Protein AF-A0A7S1Q5W9-F1 (afdb_monomer_lite)

pLDDT: mean 75.41, std 16.35, range [41.41, 95.81]

Sequence (130 aa):
SFCTLLRKAATRATPFPMLALSQVVTANVAGAAIGAIALAAAMKLSVSHFADAKRQRAREQRMQAQKPGVVYLFQFPLLRDVHTFSGFCTTIETFLRLAKIPYEVVDTPDPSFSPTGRLPYIELNGVGTA

Radius of gyration: 34.66 Å; chains: 1; bounding box: 87×47×86 Å

Structure (mmCIF, N/CA/C/O backbone):
data_AF-A0A7S1Q5W9-F1
#
_entry.id   AF-A0A7S1Q5W9-F1
#
loop_
_atom_site.group_PDB
_atom_site.id
_atom_site.type_symbol
_atom_site.label_atom_id
_atom_site.label_alt_id
_atom_site.label_comp_id
_atom_site.label_asym_id
_atom_site.label_entity_id
_atom_site.label_seq_id
_atom_site.pdbx_PDB_ins_code
_atom_site.Cartn_x
_atom_site.Cartn_y
_atom_site.Cartn_z
_atom_site.occupancy
_atom_site.B_iso_or_equiv
_atom_site.auth_seq_id
_atom_site.auth_comp_id
_atom_site.auth_asym_id
_atom_site.auth_atom_id
_atom_site.pdbx_PDB_model_num
ATOM 1 N N . SER A 1 1 ? 66.983 -31.197 -66.786 1.00 48.00 1 SER A N 1
ATOM 2 C CA . SER A 1 1 ? 65.676 -30.682 -67.241 1.00 48.00 1 SER A CA 1
ATOM 3 C C . SER A 1 1 ? 64.941 -29.995 -66.112 1.00 48.00 1 SER A C 1
ATOM 5 O O . SER A 1 1 ? 64.177 -30.610 -65.386 1.00 48.00 1 SER A O 1
ATOM 7 N N . PHE A 1 2 ? 65.217 -28.704 -65.961 1.00 41.41 2 PHE A N 1
ATOM 8 C CA . PHE A 1 2 ? 64.765 -27.826 -64.877 1.00 41.41 2 PHE A CA 1
ATOM 9 C C . PHE A 1 2 ? 63.396 -27.168 -65.178 1.00 41.41 2 PHE A C 1
ATOM 11 O O . PHE A 1 2 ? 63.001 -26.201 -64.542 1.00 41.41 2 PHE A O 1
ATOM 18 N N . CYS A 1 3 ? 62.661 -27.675 -66.177 1.00 41.50 3 CYS A N 1
ATOM 19 C CA . CYS A 1 3 ? 61.497 -26.998 -66.764 1.00 41.50 3 CYS A CA 1
ATOM 20 C C . CYS A 1 3 ? 60.129 -27.581 -66.359 1.00 41.50 3 CYS A C 1
ATOM 22 O O . CYS A 1 3 ? 59.098 -27.018 -66.711 1.00 41.50 3 CYS A O 1
ATOM 24 N N . THR A 1 4 ? 60.080 -28.667 -65.582 1.00 47.06 4 THR A N 1
ATOM 25 C CA . THR A 1 4 ? 58.811 -29.271 -65.121 1.00 47.06 4 THR A CA 1
ATOM 26 C C . THR A 1 4 ? 58.386 -28.839 -63.714 1.00 47.06 4 THR A C 1
ATOM 28 O O . THR A 1 4 ? 57.259 -29.114 -63.310 1.00 47.06 4 THR A O 1
ATOM 31 N N . LEU A 1 5 ? 59.234 -28.103 -62.983 1.00 46.62 5 LEU A N 1
ATOM 32 C CA . LEU A 1 5 ? 58.925 -27.566 -61.646 1.00 46.62 5 LEU A CA 1
ATOM 33 C C . LEU A 1 5 ? 58.360 -26.135 -61.655 1.00 46.62 5 LEU A C 1
ATOM 35 O O . LEU A 1 5 ? 57.952 -25.639 -60.612 1.00 46.62 5 LEU A O 1
ATOM 39 N N . LEU A 1 6 ? 58.257 -25.492 -62.823 1.00 47.78 6 LEU A N 1
ATOM 40 C CA . LEU A 1 6 ? 57.721 -24.130 -62.974 1.00 47.78 6 LEU A CA 1
ATOM 41 C C . LEU A 1 6 ? 56.342 -24.082 -63.655 1.00 47.78 6 LEU A C 1
ATOM 43 O O . LEU A 1 6 ? 55.986 -23.098 -64.291 1.00 47.78 6 LEU A O 1
ATOM 47 N N . ARG A 1 7 ? 55.529 -25.137 -63.517 1.00 45.41 7 ARG A N 1
ATOM 48 C CA . ARG A 1 7 ? 54.099 -25.090 -63.895 1.00 45.41 7 ARG A CA 1
ATOM 49 C C . ARG A 1 7 ? 53.124 -25.363 -62.757 1.00 45.41 7 ARG A C 1
ATOM 51 O O . ARG A 1 7 ? 51.930 -25.162 -62.933 1.00 45.41 7 ARG A O 1
ATOM 58 N N . LYS A 1 8 ? 53.611 -25.751 -61.574 1.00 43.81 8 LYS A N 1
ATOM 59 C CA . LYS A 1 8 ? 52.759 -26.054 -60.408 1.00 43.81 8 LYS A CA 1
ATOM 60 C C . LYS A 1 8 ? 52.659 -24.910 -59.391 1.00 43.81 8 LYS A C 1
ATOM 62 O O . LYS A 1 8 ? 52.118 -25.101 -58.310 1.00 43.81 8 LYS A O 1
ATOM 67 N N . ALA A 1 9 ? 53.151 -23.724 -59.752 1.00 44.50 9 ALA A N 1
ATOM 68 C CA . ALA A 1 9 ? 53.093 -22.509 -58.935 1.00 44.50 9 ALA A CA 1
ATOM 69 C C . ALA A 1 9 ? 52.151 -21.426 -59.504 1.00 44.50 9 ALA A C 1
ATOM 71 O O . ALA A 1 9 ? 52.114 -20.319 -58.984 1.00 44.50 9 ALA A O 1
ATOM 72 N N . ALA A 1 10 ? 51.389 -21.722 -60.566 1.00 47.34 10 ALA A N 1
ATOM 73 C CA . ALA A 1 10 ? 50.618 -20.717 -61.310 1.00 47.34 10 ALA A CA 1
ATOM 74 C C . ALA A 1 10 ? 49.086 -20.842 -61.180 1.00 47.34 10 ALA A C 1
ATOM 76 O O . ALA A 1 10 ? 48.356 -20.224 -61.946 1.00 47.34 10 ALA A O 1
ATOM 77 N N . THR A 1 11 ? 48.568 -21.612 -60.217 1.00 49.03 11 THR A N 1
ATOM 78 C CA . THR A 1 11 ? 47.113 -21.725 -59.986 1.00 49.03 11 THR A CA 1
ATOM 79 C C . THR A 1 11 ? 46.767 -21.709 -58.501 1.00 49.03 11 THR A C 1
ATOM 81 O O . THR A 1 11 ? 46.196 -22.663 -57.976 1.00 49.03 11 THR A O 1
ATOM 84 N N . ARG A 1 12 ? 47.128 -20.638 -57.787 1.00 41.62 12 ARG A N 1
ATOM 85 C CA . ARG A 1 12 ? 46.429 -20.272 -56.542 1.00 41.62 12 ARG A CA 1
ATOM 86 C C . ARG A 1 12 ? 46.648 -18.811 -56.152 1.00 41.62 12 ARG A C 1
ATOM 88 O O . ARG A 1 12 ? 46.974 -18.498 -55.018 1.00 41.62 12 ARG A O 1
ATOM 95 N N . ALA A 1 13 ? 46.434 -17.902 -57.096 1.00 42.97 13 ALA A N 1
ATOM 96 C CA . ALA A 1 13 ? 46.113 -16.525 -56.742 1.00 42.97 13 ALA A CA 1
ATOM 97 C C . ALA A 1 13 ? 44.607 -16.463 -56.446 1.00 42.97 13 ALA A C 1
ATOM 99 O O . ALA A 1 13 ? 43.808 -16.067 -57.288 1.00 42.97 13 ALA A O 1
ATOM 100 N N . THR A 1 14 ? 44.201 -16.946 -55.270 1.00 47.88 14 THR A N 1
ATOM 101 C CA . THR A 1 14 ? 42.916 -16.547 -54.692 1.00 47.88 14 THR A CA 1
ATOM 102 C C . THR A 1 14 ? 43.079 -15.123 -54.159 1.00 47.88 14 THR A C 1
ATOM 104 O O . THR A 1 14 ? 43.937 -14.913 -53.298 1.00 47.88 14 THR A O 1
ATOM 107 N N . PRO A 1 15 ? 42.299 -14.142 -54.643 1.00 54.06 15 PRO A N 1
ATOM 108 C CA . PRO A 1 15 ? 42.169 -12.864 -53.963 1.00 54.06 15 PRO A CA 1
ATOM 109 C C . PRO A 1 15 ? 41.363 -13.078 -52.668 1.00 54.06 15 PRO A C 1
ATOM 111 O O . PRO A 1 15 ? 40.675 -14.085 -52.535 1.00 54.06 15 PRO A O 1
ATOM 114 N N . PHE A 1 16 ? 41.418 -12.108 -51.754 1.00 45.53 16 PHE A N 1
ATOM 115 C CA . PHE A 1 16 ? 40.638 -11.978 -50.507 1.00 45.53 16 PHE A CA 1
ATOM 116 C C . PHE A 1 16 ? 41.262 -12.484 -49.190 1.00 45.53 16 PHE A C 1
ATOM 118 O O . PHE A 1 16 ? 40.891 -13.538 -48.681 1.00 45.53 16 PHE A O 1
ATOM 125 N N . PRO A 1 17 ? 42.035 -11.617 -48.505 1.00 53.34 17 PRO A N 1
ATOM 126 C CA . PRO A 1 17 ? 42.146 -11.599 -47.045 1.00 53.34 17 PRO A CA 1
ATOM 127 C C . PRO A 1 17 ? 41.211 -10.558 -46.378 1.00 53.34 17 PRO A C 1
ATOM 129 O O . PRO A 1 17 ? 41.397 -10.221 -45.216 1.00 53.34 17 PRO A O 1
ATOM 132 N N . MET A 1 18 ? 40.210 -10.018 -47.087 1.00 49.72 18 MET A N 1
ATOM 133 C CA . MET A 1 18 ? 39.321 -8.954 -46.570 1.00 49.72 18 MET A CA 1
ATOM 134 C C . MET A 1 18 ? 38.069 -9.467 -45.830 1.00 49.72 18 MET A C 1
ATOM 136 O O . MET A 1 18 ? 37.489 -8.735 -45.035 1.00 49.72 18 MET A O 1
ATOM 140 N N . LEU A 1 19 ? 37.648 -10.723 -46.038 1.00 52.88 19 LEU A N 1
ATOM 141 C CA . LEU A 1 19 ? 36.411 -11.255 -45.435 1.00 52.88 19 LEU A CA 1
ATOM 142 C C . LEU A 1 19 ? 36.606 -11.833 -44.022 1.00 52.88 19 LEU A C 1
ATOM 144 O O . LEU A 1 19 ? 35.677 -11.808 -43.219 1.00 52.88 19 LEU A O 1
ATOM 148 N N . ALA A 1 20 ? 37.809 -12.303 -43.680 1.00 52.38 20 ALA A N 1
ATOM 149 C CA . ALA A 1 20 ? 38.079 -12.917 -42.376 1.00 52.38 20 ALA A CA 1
ATOM 150 C C . ALA A 1 20 ? 38.079 -11.898 -41.219 1.00 52.38 20 ALA A C 1
ATOM 152 O O . ALA A 1 20 ? 37.595 -12.197 -40.130 1.00 52.38 20 ALA A O 1
ATOM 153 N N . LEU A 1 21 ? 38.553 -10.670 -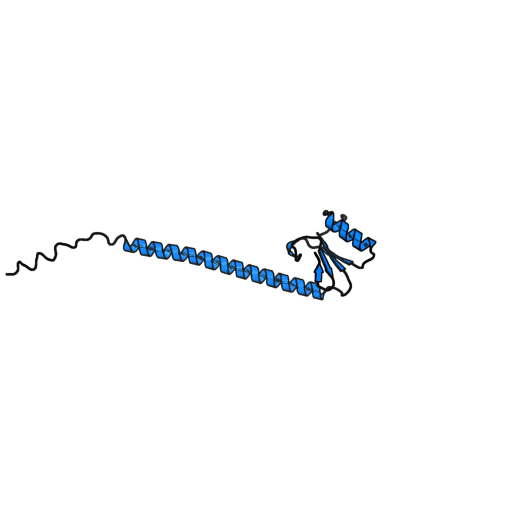41.462 1.00 52.22 21 LEU A N 1
ATOM 154 C CA . LEU A 1 21 ? 38.537 -9.598 -40.459 1.00 52.22 21 LEU A CA 1
ATOM 155 C C . LEU A 1 21 ? 37.116 -9.083 -40.188 1.00 52.22 21 LEU A C 1
ATOM 157 O O . LEU A 1 21 ? 36.787 -8.782 -39.045 1.00 52.22 21 LEU A O 1
ATOM 161 N N . SER A 1 22 ? 36.249 -9.055 -41.206 1.00 53.84 22 SER A N 1
ATOM 162 C CA . SER A 1 22 ? 34.842 -8.672 -41.038 1.00 53.84 22 SER A CA 1
ATOM 163 C C . SER A 1 22 ? 34.088 -9.657 -40.138 1.00 53.84 22 SER A C 1
ATOM 165 O O . SER A 1 22 ? 33.400 -9.208 -39.228 1.00 53.84 22 SER A O 1
ATOM 167 N N . GLN A 1 23 ? 34.292 -10.971 -40.314 1.00 52.53 23 GLN A N 1
ATOM 168 C CA . GLN A 1 23 ? 33.643 -12.015 -39.503 1.00 52.53 23 GLN A CA 1
ATOM 169 C C . GLN A 1 23 ? 34.047 -11.943 -38.015 1.00 52.53 23 GLN A C 1
ATOM 171 O O . GLN A 1 23 ? 33.195 -12.068 -37.133 1.00 52.53 23 GLN A O 1
ATOM 176 N N . VAL A 1 24 ? 35.328 -11.680 -37.726 1.00 53.28 24 VAL A N 1
ATOM 177 C CA . VAL A 1 24 ? 35.843 -11.527 -36.350 1.00 53.28 24 VAL A CA 1
ATOM 178 C C . VAL A 1 24 ? 35.327 -10.240 -35.698 1.00 53.28 24 VAL A C 1
ATOM 180 O O . VAL A 1 24 ? 34.933 -10.252 -34.532 1.00 53.28 24 VAL A O 1
ATOM 183 N N . VAL A 1 25 ? 35.259 -9.135 -36.446 1.00 53.44 25 VAL A N 1
ATOM 184 C CA . VAL A 1 25 ? 34.705 -7.870 -35.940 1.00 53.44 25 VAL A CA 1
ATOM 185 C C . VAL A 1 25 ? 33.200 -7.996 -35.673 1.00 53.44 25 VAL A C 1
ATOM 187 O O . VAL A 1 25 ? 32.743 -7.569 -34.614 1.00 53.44 25 VAL A O 1
ATOM 190 N N . THR A 1 26 ? 32.428 -8.653 -36.547 1.00 55.66 26 THR A N 1
ATOM 191 C CA . THR A 1 26 ? 30.992 -8.892 -36.306 1.00 55.66 26 THR A CA 1
ATOM 192 C C . THR A 1 26 ? 30.727 -9.800 -35.104 1.00 55.66 26 THR A C 1
ATOM 194 O O . THR A 1 26 ? 29.787 -9.545 -34.353 1.00 55.66 26 THR A O 1
ATOM 197 N N . ALA A 1 27 ? 31.568 -10.812 -34.864 1.00 55.62 27 ALA A N 1
ATOM 198 C CA . ALA A 1 27 ? 31.432 -11.697 -33.705 1.00 55.62 27 ALA A CA 1
ATOM 199 C C . ALA A 1 27 ? 31.684 -10.965 -32.370 1.00 55.62 27 ALA A C 1
ATOM 201 O O . ALA A 1 27 ? 30.960 -11.175 -31.395 1.00 55.62 27 ALA A O 1
ATOM 202 N N . ASN A 1 28 ? 32.656 -10.048 -32.335 1.00 55.28 28 ASN A N 1
ATOM 203 C CA . ASN A 1 28 ? 32.991 -9.277 -31.133 1.00 55.28 28 ASN A CA 1
ATOM 204 C C . ASN A 1 28 ? 31.943 -8.200 -30.800 1.00 55.28 28 ASN A C 1
ATOM 206 O O . ASN A 1 28 ? 31.617 -7.997 -29.629 1.00 55.28 28 ASN A O 1
ATOM 210 N N . VAL A 1 29 ? 31.371 -7.537 -31.813 1.00 58.75 29 VAL A N 1
ATOM 211 C CA . VAL A 1 29 ? 30.302 -6.538 -31.615 1.00 58.75 29 VAL A CA 1
ATOM 212 C C . VAL A 1 29 ? 29.006 -7.203 -31.126 1.00 58.75 29 VAL A C 1
ATOM 214 O O . VAL A 1 29 ? 28.334 -6.662 -30.247 1.00 58.75 29 VAL A O 1
ATOM 217 N N . ALA A 1 30 ? 28.687 -8.407 -31.616 1.00 55.91 30 ALA A N 1
ATOM 218 C CA . ALA A 1 30 ? 27.547 -9.186 -31.128 1.00 55.91 30 ALA A CA 1
ATOM 219 C C . ALA A 1 30 ? 27.716 -9.629 -29.658 1.00 55.91 30 ALA A C 1
ATOM 221 O O . ALA A 1 30 ? 26.767 -9.544 -28.877 1.00 55.91 30 ALA A O 1
ATOM 222 N N . GLY A 1 31 ? 28.926 -10.033 -29.248 1.00 60.44 31 GLY A N 1
ATOM 223 C CA . GLY A 1 31 ? 29.223 -10.404 -27.858 1.00 60.44 31 GLY A CA 1
ATOM 224 C C . GLY A 1 31 ? 29.066 -9.248 -26.861 1.00 60.44 31 GLY A C 1
ATOM 225 O O . GLY A 1 31 ? 28.534 -9.444 -25.766 1.00 60.44 31 GLY A O 1
ATOM 226 N N . ALA A 1 32 ? 29.450 -8.028 -27.251 1.00 68.81 32 ALA A N 1
ATOM 227 C CA . ALA A 1 32 ? 29.320 -6.840 -26.404 1.00 68.81 32 ALA A CA 1
ATOM 228 C C . ALA A 1 32 ? 27.851 -6.468 -26.117 1.00 68.81 32 ALA A C 1
ATOM 230 O O . ALA A 1 32 ? 27.508 -6.128 -24.983 1.00 68.81 32 ALA A O 1
ATOM 231 N N . ALA A 1 33 ? 26.967 -6.583 -27.114 1.00 73.56 33 ALA A N 1
ATOM 232 C CA . ALA A 1 33 ? 25.542 -6.294 -26.946 1.00 73.56 33 ALA A CA 1
ATOM 233 C C . ALA A 1 33 ? 24.842 -7.317 -26.031 1.00 73.56 33 ALA A C 1
ATOM 235 O O . ALA A 1 33 ? 24.082 -6.933 -25.140 1.00 73.56 33 ALA A O 1
ATOM 236 N N . ILE A 1 34 ? 25.140 -8.611 -26.197 1.00 78.12 34 ILE A N 1
ATOM 237 C CA . ILE A 1 34 ? 24.587 -9.682 -25.349 1.00 78.12 34 ILE A CA 1
ATOM 238 C C . ILE A 1 34 ? 25.065 -9.519 -23.897 1.00 78.12 34 ILE A C 1
ATOM 240 O O . ILE A 1 34 ? 24.263 -9.630 -22.966 1.00 78.12 34 ILE A O 1
ATOM 244 N N . GLY A 1 35 ? 26.343 -9.179 -23.695 1.00 78.94 35 GLY A N 1
ATOM 245 C CA . GLY A 1 35 ? 26.908 -8.920 -22.369 1.00 78.94 35 GLY A CA 1
ATOM 246 C C . GLY A 1 35 ? 26.252 -7.736 -21.650 1.00 78.94 35 GLY A C 1
ATOM 247 O O . GLY A 1 35 ? 25.933 -7.835 -20.464 1.00 78.94 35 GLY A O 1
ATOM 248 N N . ALA A 1 36 ? 25.981 -6.639 -22.365 1.00 84.06 36 ALA A N 1
ATOM 249 C CA . ALA A 1 36 ? 25.335 -5.459 -21.790 1.00 84.06 36 ALA A CA 1
ATOM 250 C C . ALA A 1 36 ? 23.888 -5.735 -21.334 1.00 84.06 36 ALA A C 1
ATOM 252 O O . ALA A 1 36 ? 23.491 -5.305 -20.249 1.00 84.06 36 ALA A O 1
ATOM 253 N N . ILE A 1 37 ? 23.110 -6.488 -22.122 1.00 86.25 37 ILE A N 1
ATOM 254 C CA . ILE A 1 37 ? 21.728 -6.857 -21.769 1.00 86.25 37 ILE A CA 1
ATOM 255 C C . ILE A 1 37 ? 21.713 -7.775 -20.539 1.00 86.25 37 ILE A C 1
ATOM 257 O O . ILE A 1 37 ? 20.921 -7.551 -19.620 1.00 86.25 37 ILE A O 1
ATOM 261 N N . ALA A 1 38 ? 22.609 -8.767 -20.486 1.00 88.44 38 ALA A N 1
ATOM 262 C CA . ALA A 1 38 ? 22.726 -9.676 -19.347 1.00 88.44 38 ALA A CA 1
ATOM 263 C C . ALA A 1 38 ? 23.098 -8.932 -18.052 1.00 88.44 38 ALA A C 1
ATOM 265 O O . ALA A 1 38 ? 22.483 -9.162 -17.009 1.00 88.44 38 ALA A O 1
ATOM 266 N N . LEU A 1 39 ? 24.045 -7.988 -18.122 1.00 86.88 39 LEU A N 1
ATOM 267 C CA . LEU A 1 39 ? 24.451 -7.181 -16.970 1.00 86.88 39 LEU A CA 1
ATOM 268 C C . LEU A 1 39 ? 23.310 -6.278 -16.475 1.00 86.88 39 LEU A C 1
ATOM 270 O O . LEU A 1 39 ? 23.050 -6.211 -15.274 1.00 86.88 39 LEU A O 1
ATOM 274 N N . ALA A 1 40 ? 22.582 -5.631 -17.391 1.00 89.31 40 ALA A N 1
ATOM 275 C CA . ALA A 1 40 ? 21.439 -4.790 -17.044 1.00 89.31 40 ALA A CA 1
ATOM 276 C C . ALA A 1 40 ? 20.284 -5.594 -16.421 1.00 89.31 40 ALA A C 1
ATOM 278 O O . ALA A 1 40 ? 19.652 -5.129 -15.471 1.00 89.31 40 ALA A O 1
ATOM 279 N N . ALA A 1 41 ? 20.009 -6.804 -16.921 1.00 90.50 41 ALA A N 1
ATOM 280 C CA . ALA A 1 41 ? 19.007 -7.696 -16.343 1.00 90.50 41 ALA A CA 1
ATOM 281 C C . ALA A 1 41 ? 19.407 -8.157 -14.933 1.00 90.50 41 ALA A C 1
ATOM 283 O O . ALA A 1 41 ? 18.588 -8.080 -14.018 1.00 90.50 41 ALA A O 1
ATOM 284 N N . ALA A 1 42 ? 20.673 -8.543 -14.733 1.00 91.31 42 ALA A N 1
ATOM 285 C CA . ALA A 1 42 ? 21.197 -8.929 -13.423 1.00 91.31 42 ALA A CA 1
ATOM 286 C C . ALA A 1 42 ? 21.115 -7.779 -12.404 1.00 91.31 42 ALA A C 1
ATOM 288 O O . ALA A 1 42 ? 20.696 -7.991 -11.265 1.00 91.31 42 ALA A O 1
ATOM 289 N N . MET A 1 43 ? 21.441 -6.550 -12.823 1.00 88.88 43 MET A N 1
ATOM 290 C CA . MET A 1 43 ? 21.297 -5.352 -11.986 1.00 88.88 43 MET A CA 1
ATOM 291 C C . MET A 1 43 ? 19.834 -5.039 -11.643 1.00 88.88 43 MET A C 1
ATOM 293 O O . MET A 1 43 ? 19.530 -4.679 -10.510 1.00 88.88 43 MET A O 1
ATOM 297 N N . LYS A 1 44 ? 18.897 -5.191 -12.587 1.00 87.00 44 LYS A N 1
ATOM 298 C CA . LYS A 1 44 ? 17.464 -4.996 -12.299 1.00 87.00 44 LYS A CA 1
ATOM 299 C C . LYS A 1 44 ? 16.939 -6.044 -11.320 1.00 87.00 44 LYS A C 1
ATOM 301 O O . LYS A 1 44 ? 16.211 -5.686 -10.395 1.00 87.00 44 LYS A O 1
ATOM 306 N N . LEU A 1 45 ? 17.337 -7.307 -11.491 1.00 87.62 45 LEU A N 1
ATOM 307 C CA . LEU A 1 45 ? 16.940 -8.391 -10.595 1.00 87.62 45 LEU A CA 1
ATOM 308 C C . LEU A 1 45 ? 17.442 -8.132 -9.170 1.00 87.62 45 LEU A C 1
ATOM 310 O O . LEU A 1 45 ? 16.656 -8.199 -8.228 1.00 87.62 45 LEU A O 1
ATOM 314 N N . SER A 1 46 ? 18.716 -7.759 -9.009 1.00 87.69 46 SER A N 1
ATOM 315 C CA . SER A 1 46 ? 19.297 -7.490 -7.689 1.00 87.69 46 SER A CA 1
ATOM 316 C C . SER A 1 46 ? 18.630 -6.305 -6.985 1.00 87.69 46 SER A C 1
ATOM 318 O O . SER A 1 46 ? 18.314 -6.404 -5.798 1.00 87.69 46 SER A O 1
ATOM 320 N N . VAL A 1 47 ? 18.325 -5.221 -7.711 1.00 87.75 47 VAL A N 1
ATOM 321 C CA . VAL A 1 47 ? 17.586 -4.074 -7.158 1.00 87.75 47 VAL A CA 1
ATOM 322 C C . VAL A 1 47 ? 16.162 -4.470 -6.766 1.00 87.75 47 VAL A C 1
ATOM 324 O O . VAL A 1 47 ? 15.718 -4.096 -5.681 1.00 87.75 47 VAL A O 1
ATOM 327 N N . SER A 1 48 ? 15.455 -5.251 -7.592 1.00 85.94 48 SER A N 1
ATOM 328 C CA . SER A 1 48 ? 14.100 -5.718 -7.263 1.00 85.94 48 SER A CA 1
ATOM 329 C C . SER A 1 48 ? 14.081 -6.642 -6.040 1.00 85.94 48 SER A C 1
ATOM 331 O O . SER A 1 48 ? 13.301 -6.403 -5.124 1.00 85.94 48 SER A O 1
ATOM 333 N N . HIS A 1 49 ? 15.020 -7.590 -5.934 1.00 86.69 49 HIS A N 1
ATOM 334 C CA . HIS A 1 49 ? 15.155 -8.457 -4.762 1.00 86.69 49 HIS A CA 1
ATOM 335 C C . HIS A 1 49 ? 15.473 -7.673 -3.488 1.00 86.69 49 HIS A C 1
ATOM 337 O O . HIS A 1 49 ? 14.915 -7.962 -2.431 1.00 86.69 49 HIS A O 1
ATOM 343 N N . PHE A 1 50 ? 16.343 -6.664 -3.571 1.00 87.19 50 PHE A N 1
ATOM 344 C CA . PHE A 1 50 ? 16.645 -5.816 -2.422 1.00 87.19 50 PHE A CA 1
ATOM 345 C C . PHE A 1 50 ? 15.444 -4.946 -2.021 1.00 87.19 50 PHE A C 1
ATOM 347 O O . PHE A 1 50 ? 15.151 -4.799 -0.831 1.00 87.19 50 PHE A O 1
ATOM 354 N N . ALA A 1 51 ? 14.718 -4.399 -3.000 1.00 86.50 51 ALA A N 1
ATOM 355 C CA . ALA A 1 51 ? 13.489 -3.650 -2.760 1.00 86.50 51 ALA A CA 1
ATOM 356 C C . ALA A 1 51 ? 12.412 -4.531 -2.106 1.00 86.50 51 ALA A C 1
ATOM 358 O O . ALA A 1 51 ? 11.781 -4.103 -1.138 1.00 86.50 51 ALA A O 1
ATOM 359 N N . ASP A 1 52 ? 12.252 -5.771 -2.567 1.00 84.38 52 ASP A N 1
ATOM 360 C CA . ASP A 1 52 ? 11.296 -6.729 -2.014 1.00 84.38 52 ASP A CA 1
ATOM 361 C C . ASP A 1 52 ? 11.696 -7.205 -0.615 1.00 84.38 52 ASP A C 1
ATOM 363 O O . ASP A 1 52 ? 10.851 -7.231 0.278 1.00 84.38 52 ASP A O 1
ATOM 367 N N . ALA A 1 53 ? 12.982 -7.451 -0.354 1.00 86.50 53 ALA A N 1
ATOM 368 C CA . ALA A 1 53 ? 13.472 -7.767 0.989 1.00 86.50 53 ALA A CA 1
ATOM 369 C C . ALA A 1 53 ? 13.239 -6.609 1.976 1.00 86.50 53 ALA A C 1
ATOM 371 O O . ALA A 1 53 ? 12.843 -6.822 3.124 1.00 86.50 53 ALA A O 1
ATOM 372 N N . LYS A 1 54 ? 13.433 -5.357 1.537 1.00 87.44 54 LYS A N 1
ATOM 373 C CA . LYS A 1 54 ? 13.120 -4.176 2.356 1.00 87.44 54 LYS A CA 1
ATOM 374 C C . LYS A 1 54 ? 11.618 -4.077 2.643 1.00 87.44 54 LYS A C 1
ATOM 376 O O . LYS A 1 54 ? 11.240 -3.763 3.771 1.00 87.44 54 LYS A O 1
ATOM 381 N N . ARG A 1 55 ? 10.768 -4.370 1.651 1.00 83.06 55 ARG A N 1
ATOM 382 C CA . ARG A 1 55 ? 9.304 -4.427 1.813 1.00 83.06 55 ARG A CA 1
ATOM 383 C C . ARG A 1 55 ? 8.888 -5.525 2.794 1.00 83.06 55 ARG A C 1
ATOM 385 O O . ARG A 1 55 ? 8.040 -5.259 3.638 1.00 83.06 55 ARG A O 1
ATOM 392 N N . GLN A 1 56 ? 9.500 -6.710 2.726 1.00 84.06 56 GLN A N 1
ATOM 393 C CA . GLN A 1 56 ? 9.243 -7.820 3.653 1.00 84.06 56 GLN A CA 1
ATOM 394 C C . GLN A 1 56 ? 9.579 -7.438 5.097 1.00 84.06 56 GLN A C 1
ATOM 396 O O . GLN A 1 56 ? 8.711 -7.525 5.957 1.00 84.06 56 GLN A O 1
ATOM 401 N N . ARG A 1 57 ? 10.772 -6.887 5.350 1.00 86.50 57 ARG A N 1
ATOM 402 C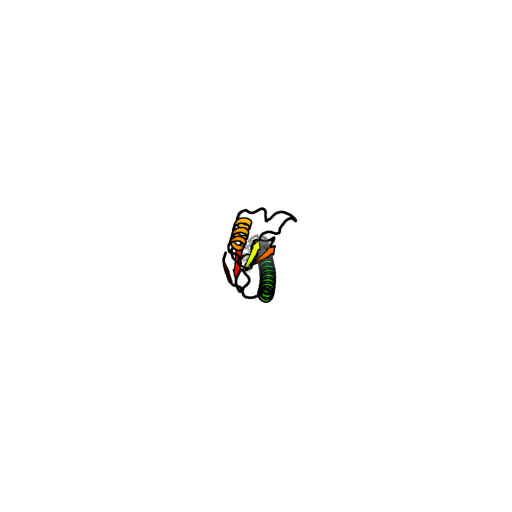 CA . ARG A 1 57 ? 11.163 -6.425 6.696 1.00 86.50 57 ARG A CA 1
ATOM 403 C C . ARG A 1 57 ? 10.222 -5.354 7.246 1.00 86.50 57 ARG A C 1
ATOM 405 O O . ARG A 1 57 ? 9.867 -5.389 8.417 1.00 86.50 57 ARG A O 1
ATOM 412 N N . ALA A 1 58 ? 9.801 -4.405 6.408 1.00 84.12 58 ALA A N 1
ATOM 413 C CA . ALA A 1 58 ? 8.851 -3.371 6.814 1.00 84.12 58 ALA A CA 1
ATOM 414 C C . ALA A 1 58 ? 7.463 -3.950 7.139 1.00 84.12 58 ALA A C 1
ATOM 416 O O . ALA A 1 58 ? 6.811 -3.482 8.069 1.00 84.12 58 ALA A O 1
ATOM 417 N N . ARG A 1 59 ? 7.012 -4.973 6.399 1.00 81.81 59 ARG A N 1
ATOM 418 C CA . ARG A 1 59 ? 5.779 -5.710 6.710 1.00 81.81 59 ARG A CA 1
ATOM 419 C C . ARG A 1 59 ? 5.903 -6.449 8.037 1.00 81.81 59 ARG A C 1
ATOM 421 O O . ARG A 1 59 ? 5.047 -6.267 8.888 1.00 81.81 59 ARG A O 1
ATOM 428 N N . GLU A 1 60 ? 6.989 -7.181 8.255 1.00 83.94 60 GLU A N 1
ATOM 429 C CA . GLU A 1 60 ? 7.241 -7.891 9.516 1.00 83.94 60 GLU A CA 1
ATOM 430 C C . GLU A 1 60 ? 7.275 -6.937 10.716 1.00 83.94 60 GLU A C 1
ATOM 432 O O . GLU A 1 60 ? 6.629 -7.196 11.727 1.00 83.94 60 GLU A O 1
ATOM 437 N N . GLN A 1 61 ? 7.961 -5.797 10.595 1.00 85.75 61 GLN A N 1
ATOM 438 C CA . GLN A 1 61 ? 7.979 -4.768 11.639 1.00 85.75 61 GLN A CA 1
ATOM 439 C C . GLN A 1 61 ? 6.581 -4.212 11.931 1.00 85.75 61 GLN A C 1
ATOM 441 O O . GLN A 1 61 ? 6.236 -4.005 13.092 1.00 85.75 61 GLN A O 1
ATOM 446 N N . ARG A 1 62 ? 5.755 -3.996 10.897 1.00 82.19 62 ARG A N 1
ATOM 447 C CA . ARG A 1 62 ? 4.355 -3.583 11.073 1.00 82.19 62 ARG A CA 1
ATOM 448 C C . ARG A 1 62 ? 3.548 -4.666 11.778 1.00 82.19 62 ARG A C 1
ATOM 450 O O . ARG A 1 62 ? 2.881 -4.355 12.753 1.00 82.19 62 ARG A O 1
ATOM 457 N N . MET A 1 63 ? 3.668 -5.921 11.352 1.00 80.81 63 MET A N 1
ATOM 458 C CA . MET A 1 63 ? 2.980 -7.057 11.975 1.00 80.81 63 MET A CA 1
ATOM 459 C C . MET A 1 63 ? 3.368 -7.226 13.450 1.00 80.81 63 MET A C 1
ATOM 461 O O . MET A 1 63 ? 2.515 -7.549 14.266 1.00 80.81 63 MET A O 1
ATOM 465 N N . GLN A 1 64 ? 4.628 -6.962 13.814 1.00 82.00 64 GLN A N 1
ATOM 466 C CA . GLN A 1 64 ? 5.078 -6.974 15.212 1.00 82.00 64 GLN A CA 1
ATOM 467 C C . GLN A 1 64 ? 4.532 -5.795 16.032 1.00 82.00 64 GLN A C 1
ATOM 469 O O . GLN A 1 64 ? 4.319 -5.936 17.233 1.00 82.00 64 GLN A O 1
ATOM 474 N N . ALA A 1 65 ? 4.320 -4.635 15.406 1.00 84.44 65 ALA A N 1
ATOM 475 C CA . ALA A 1 65 ? 3.746 -3.462 16.063 1.00 84.44 65 ALA A CA 1
ATOM 476 C C . ALA A 1 65 ? 2.215 -3.548 16.224 1.00 84.44 65 ALA A C 1
ATOM 478 O O . ALA A 1 65 ? 1.647 -2.841 17.059 1.00 84.44 65 ALA A O 1
ATOM 479 N N . GLN A 1 66 ? 1.550 -4.396 15.434 1.00 83.81 66 GLN A N 1
ATOM 480 C CA . GLN A 1 66 ? 0.105 -4.593 15.488 1.00 83.81 66 GLN A CA 1
ATOM 481 C C . GLN A 1 66 ? -0.314 -5.294 16.786 1.00 83.81 66 GLN A C 1
ATOM 483 O O . GLN A 1 66 ? 0.270 -6.293 17.211 1.00 83.81 66 GLN A O 1
ATOM 488 N N . LYS A 1 67 ? -1.365 -4.776 17.424 1.00 84.06 67 LYS A N 1
ATOM 489 C CA . LYS A 1 67 ? -1.932 -5.359 18.642 1.00 84.06 67 LYS A CA 1
ATOM 490 C C . LYS A 1 67 ? -2.840 -6.543 18.285 1.00 84.06 67 LYS A C 1
ATOM 492 O O . LYS A 1 67 ? -3.677 -6.409 17.390 1.00 84.06 67 LYS A O 1
ATOM 497 N N . PRO A 1 68 ? -2.740 -7.681 18.995 1.00 81.06 68 PRO A N 1
ATOM 498 C CA . PRO A 1 68 ? -3.625 -8.815 18.757 1.00 81.06 68 PRO A CA 1
ATOM 499 C C . PRO A 1 68 ? -5.076 -8.450 19.104 1.00 81.06 68 PRO A C 1
ATOM 501 O O . PRO A 1 68 ? -5.334 -7.796 20.114 1.00 81.06 68 PRO A O 1
ATOM 504 N N . GLY A 1 69 ? -6.025 -8.885 18.271 1.00 83.25 69 GLY A N 1
ATOM 505 C CA . GLY A 1 69 ? -7.461 -8.649 18.485 1.00 83.25 69 GLY A CA 1
ATOM 506 C C . GLY A 1 69 ? -7.993 -7.286 18.021 1.00 83.25 69 GLY A C 1
ATOM 507 O O . GLY A 1 69 ? -9.163 -6.992 18.259 1.00 83.25 69 GLY A O 1
ATOM 508 N N . VAL A 1 70 ? -7.172 -6.476 17.345 1.00 87.75 70 VAL A N 1
ATOM 509 C CA . VAL A 1 70 ? -7.601 -5.242 16.669 1.00 87.75 70 VAL A CA 1
ATOM 510 C C . VAL A 1 70 ? -7.589 -5.462 15.156 1.00 87.75 70 VAL A C 1
ATOM 512 O O . VAL A 1 70 ? -6.678 -6.092 14.620 1.00 87.75 70 VAL A O 1
ATOM 515 N N . VAL A 1 71 ? -8.615 -4.958 14.469 1.00 91.25 71 VAL A N 1
ATOM 516 C CA . VAL A 1 71 ? -8.700 -4.988 13.003 1.00 91.25 71 VAL A CA 1
ATOM 517 C C . VAL A 1 71 ? -7.874 -3.844 12.419 1.00 91.25 71 VAL A C 1
ATOM 519 O O . VAL A 1 71 ? -8.118 -2.689 12.757 1.00 91.25 71 VAL A O 1
ATOM 522 N N . TYR A 1 72 ? -6.954 -4.131 11.502 1.00 91.00 72 TYR A N 1
ATOM 523 C CA . TYR A 1 72 ? -6.197 -3.101 10.789 1.00 91.00 72 TYR A CA 1
ATOM 524 C C . TYR A 1 72 ? -6.807 -2.861 9.410 1.00 91.00 72 TYR A C 1
ATOM 526 O O . TYR A 1 72 ? -6.794 -3.746 8.555 1.00 91.00 72 TYR A O 1
ATOM 534 N N . LEU A 1 73 ? -7.361 -1.665 9.200 1.00 90.62 73 LEU A N 1
ATOM 535 C CA . LEU A 1 73 ? -7.942 -1.248 7.927 1.00 90.62 73 LEU A CA 1
ATOM 536 C C . LEU A 1 73 ? -6.931 -0.403 7.157 1.00 90.62 73 LEU A C 1
ATOM 538 O O . LEU A 1 73 ? -6.576 0.697 7.579 1.00 90.62 73 LEU A O 1
ATOM 542 N N . PHE A 1 74 ? -6.506 -0.894 5.998 1.00 90.00 74 PHE A N 1
ATOM 543 C CA . PHE A 1 74 ? -5.609 -0.165 5.114 1.00 90.00 74 PHE A CA 1
ATOM 544 C C . PHE A 1 74 ? -6.411 0.581 4.060 1.00 90.00 74 PHE A C 1
ATOM 546 O O . PHE A 1 74 ? -7.132 -0.024 3.262 1.00 90.00 74 PHE A O 1
ATOM 553 N N . GLN A 1 75 ? -6.252 1.899 4.031 1.00 89.69 75 GLN A N 1
ATOM 554 C CA . GLN A 1 75 ? -6.977 2.775 3.117 1.00 89.69 75 GLN A CA 1
ATOM 555 C C . GLN A 1 75 ? -6.074 3.865 2.550 1.00 89.69 75 GLN A C 1
ATOM 557 O O . GLN A 1 75 ? -4.940 4.054 2.985 1.00 89.69 75 GLN A O 1
ATOM 562 N N . PHE A 1 76 ? -6.579 4.576 1.544 1.00 88.06 76 PHE A N 1
ATOM 563 C CA . PHE A 1 76 ? -5.892 5.743 1.003 1.00 88.06 76 PHE A CA 1
ATOM 564 C C . PHE A 1 76 ? -5.769 6.845 2.065 1.00 88.06 76 PHE A C 1
ATOM 566 O O . PHE A 1 76 ? -6.697 7.010 2.858 1.00 88.06 76 PHE A O 1
ATOM 573 N N . PRO A 1 77 ? -4.667 7.616 2.055 1.00 81.25 77 PRO A N 1
ATOM 574 C CA . PRO A 1 77 ? -4.440 8.672 3.031 1.00 81.25 77 PRO A CA 1
ATOM 575 C C . PRO A 1 77 ? -5.569 9.700 3.010 1.00 81.25 77 PRO A C 1
ATOM 577 O O . PRO A 1 77 ? -6.042 10.108 1.942 1.00 81.25 77 PRO A O 1
ATOM 580 N N . LEU A 1 78 ? -5.984 10.133 4.198 1.00 78.19 78 LEU A N 1
ATOM 581 C CA . LEU A 1 78 ? -7.004 11.161 4.336 1.00 78.19 78 LEU A CA 1
ATOM 582 C C . LEU A 1 78 ? -6.419 12.540 4.006 1.00 78.19 78 LEU A C 1
ATOM 584 O O . LEU A 1 78 ? -5.324 12.908 4.436 1.00 78.19 78 LEU A O 1
ATOM 588 N N . LEU A 1 79 ? -7.194 13.349 3.284 1.00 69.19 79 LEU A N 1
ATOM 589 C CA . LEU A 1 79 ? -7.061 14.801 3.377 1.00 69.19 79 LEU A CA 1
ATOM 590 C C . LEU A 1 79 ? -7.833 15.251 4.623 1.00 69.19 79 LEU A C 1
ATOM 592 O O . LEU A 1 79 ? -8.877 14.678 4.914 1.00 69.19 79 LEU A O 1
ATOM 596 N N . ARG A 1 80 ? -7.310 16.263 5.330 1.00 57.72 80 ARG A N 1
ATOM 597 C CA . ARG A 1 80 ? -7.656 16.696 6.706 1.00 57.72 80 ARG A CA 1
ATOM 598 C C . ARG A 1 80 ? -9.114 16.527 7.172 1.00 57.72 80 ARG A C 1
ATOM 600 O O . ARG A 1 80 ? -9.293 16.187 8.332 1.00 57.72 80 ARG A O 1
ATOM 607 N N . ASP A 1 81 ? -10.107 16.712 6.301 1.00 65.44 81 ASP A N 1
ATOM 608 C CA . ASP A 1 81 ? -11.535 16.685 6.659 1.00 65.44 81 ASP A CA 1
ATOM 609 C C . ASP A 1 81 ? -12.393 15.714 5.817 1.00 65.44 81 ASP A C 1
ATOM 611 O O . ASP A 1 81 ? -13.619 15.719 5.917 1.00 65.44 81 ASP A O 1
ATOM 615 N N . VAL A 1 82 ? -11.784 14.880 4.962 1.00 67.56 82 VAL A N 1
ATOM 616 C CA . VAL A 1 82 ? -12.515 13.957 4.075 1.00 67.56 82 VAL A CA 1
ATOM 617 C C . VAL A 1 82 ? -12.218 12.508 4.445 1.00 67.56 82 VAL A C 1
ATOM 619 O O . VAL A 1 82 ? -11.075 12.053 4.385 1.00 67.56 82 VAL A O 1
ATOM 622 N N . HIS A 1 83 ? -13.284 11.758 4.730 1.00 63.97 83 HIS A N 1
ATOM 623 C CA . HIS A 1 83 ? -13.282 10.306 4.916 1.00 63.97 83 HIS A CA 1
ATOM 624 C C . HIS A 1 83 ? -13.028 9.565 3.589 1.00 63.97 83 HIS A C 1
ATOM 626 O O . HIS A 1 83 ? -13.914 8.888 3.086 1.00 63.97 83 HIS A O 1
ATOM 632 N N . THR A 1 84 ? -11.826 9.695 3.014 1.00 66.88 84 THR A N 1
ATOM 633 C CA . THR A 1 84 ? -11.338 9.048 1.772 1.00 66.88 84 THR A CA 1
ATOM 634 C C . THR A 1 84 ? -12.194 9.274 0.508 1.00 66.88 84 THR A C 1
ATOM 636 O O . THR A 1 84 ? -13.406 9.129 0.502 1.00 66.88 84 THR A O 1
ATOM 639 N N . PHE A 1 85 ? -11.579 9.587 -0.637 1.00 67.38 85 PHE A N 1
ATOM 640 C CA . PHE A 1 85 ? -12.347 9.830 -1.878 1.00 67.38 85 PHE A CA 1
ATOM 641 C C . PHE A 1 85 ? -12.929 8.561 -2.525 1.00 67.38 85 PHE A C 1
ATOM 643 O O . PHE A 1 85 ? -13.761 8.654 -3.424 1.00 67.38 85 PHE A O 1
ATOM 650 N N . SER A 1 86 ? -12.481 7.375 -2.106 1.00 79.69 86 SER A N 1
ATOM 651 C CA . SER A 1 86 ? -12.941 6.104 -2.669 1.00 79.69 86 SER A CA 1
ATOM 652 C C . SER A 1 86 ? -14.124 5.562 -1.872 1.00 79.69 86 SER A C 1
ATOM 654 O O . SER A 1 86 ? -13.971 5.214 -0.703 1.00 79.69 86 SER A O 1
ATOM 656 N N . GLY A 1 87 ? -15.280 5.399 -2.525 1.00 83.12 87 GLY A N 1
ATOM 657 C CA . GLY A 1 87 ? -16.491 4.869 -1.884 1.00 83.12 87 GLY A CA 1
ATOM 658 C C . GLY A 1 87 ? -16.332 3.457 -1.300 1.00 83.12 87 GLY A C 1
ATOM 659 O O . GLY A 1 87 ? -17.035 3.102 -0.353 1.00 83.12 87 GLY A O 1
ATOM 660 N N . PHE A 1 88 ? -15.376 2.662 -1.795 1.00 87.88 88 PHE A N 1
ATOM 661 C CA . PHE A 1 88 ? -15.063 1.349 -1.221 1.00 87.88 88 PHE A CA 1
ATOM 662 C C . PHE A 1 88 ? -14.472 1.465 0.189 1.00 87.88 88 PHE A C 1
ATOM 664 O O . PHE A 1 88 ? -14.902 0.746 1.089 1.00 87.88 88 PHE A O 1
ATOM 671 N N . CYS A 1 89 ? -13.538 2.400 0.403 1.00 86.75 89 CYS A N 1
ATOM 672 C CA . CYS A 1 89 ? -12.935 2.644 1.716 1.00 86.75 89 CYS A CA 1
ATOM 673 C C . CYS A 1 89 ? -13.996 3.110 2.720 1.00 86.75 89 CYS A C 1
ATOM 675 O O . CYS A 1 89 ? -14.130 2.520 3.791 1.00 86.75 89 CYS A O 1
ATOM 677 N N . THR A 1 90 ? -14.823 4.087 2.329 1.00 88.31 90 THR A N 1
ATOM 678 C CA . THR A 1 90 ? -15.900 4.622 3.173 1.00 88.31 90 THR A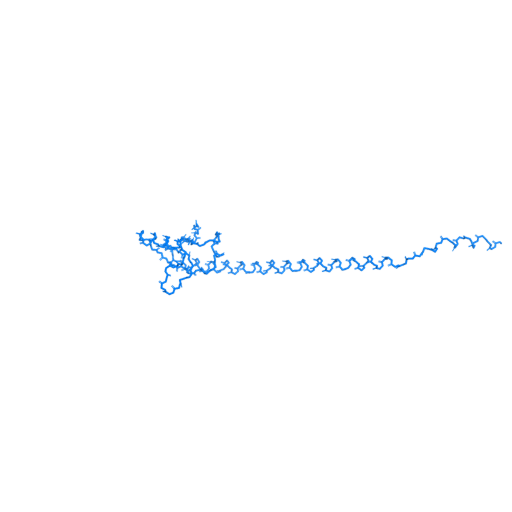 CA 1
ATOM 679 C C . THR A 1 90 ? -16.917 3.549 3.564 1.00 88.31 90 THR A C 1
ATOM 681 O O . THR A 1 90 ?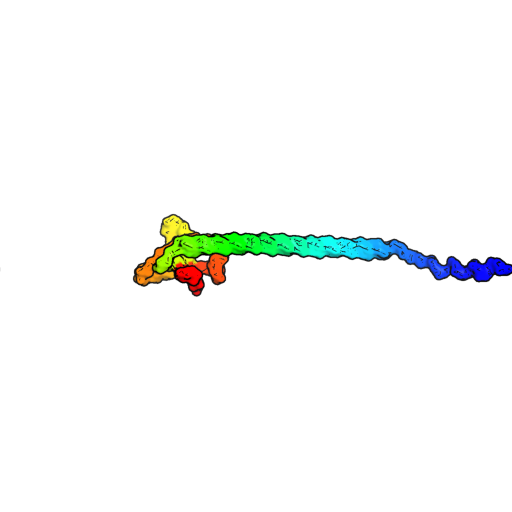 -17.394 3.534 4.698 1.00 88.31 90 THR A O 1
ATOM 684 N N . THR A 1 91 ? -17.249 2.630 2.649 1.00 90.88 91 THR A N 1
ATOM 685 C CA . THR A 1 91 ? -18.209 1.547 2.919 1.00 90.88 91 THR A CA 1
ATOM 686 C C . THR A 1 91 ? -17.693 0.599 4.000 1.00 90.88 91 THR A C 1
ATOM 688 O O . THR A 1 91 ? -18.421 0.307 4.948 1.00 90.88 91 THR A O 1
ATOM 691 N N . ILE A 1 92 ? -16.436 0.152 3.901 1.00 91.88 92 ILE A N 1
ATOM 692 C CA . ILE A 1 92 ? -15.841 -0.751 4.899 1.00 91.88 92 ILE A CA 1
ATOM 693 C C . ILE A 1 92 ? -15.669 -0.041 6.240 1.00 91.88 92 ILE A C 1
ATOM 695 O O . ILE A 1 92 ? -16.018 -0.599 7.280 1.00 91.88 92 ILE A O 1
ATOM 699 N N . GLU A 1 93 ? -15.193 1.203 6.225 1.00 89.50 93 GLU A N 1
ATOM 700 C CA . GLU A 1 93 ? -15.044 2.005 7.437 1.00 89.50 93 GLU A CA 1
ATOM 701 C C . GLU A 1 93 ? -16.393 2.180 8.151 1.00 89.50 93 GLU A C 1
ATOM 703 O O . GLU A 1 93 ? -16.504 1.955 9.356 1.00 89.50 93 GLU A O 1
ATOM 708 N N . THR A 1 94 ? -17.447 2.507 7.397 1.00 92.00 94 THR A N 1
ATOM 709 C CA . THR A 1 94 ? -18.809 2.649 7.929 1.00 92.00 94 THR A CA 1
ATOM 710 C C . THR A 1 94 ? -19.326 1.325 8.482 1.00 92.00 94 THR A C 1
ATOM 712 O O . THR A 1 94 ? -19.902 1.303 9.567 1.00 92.00 94 THR A O 1
ATOM 715 N N . PHE A 1 95 ? -19.085 0.211 7.788 1.00 93.25 95 PHE A N 1
ATOM 716 C CA . PHE A 1 95 ? -19.477 -1.117 8.253 1.00 93.25 95 PHE A CA 1
ATOM 717 C C . PHE A 1 95 ? -18.826 -1.474 9.595 1.00 93.25 95 PHE A C 1
ATOM 719 O O . PHE A 1 95 ? -19.533 -1.840 10.534 1.00 93.25 95 PHE A O 1
ATOM 726 N N . LEU A 1 96 ? -17.505 -1.310 9.724 1.00 91.44 96 LEU A N 1
ATOM 727 C CA . LEU A 1 96 ? -16.780 -1.594 10.969 1.00 91.44 96 LEU A CA 1
ATOM 728 C C . LEU A 1 96 ? -17.274 -0.716 12.124 1.00 91.44 96 LEU A C 1
ATOM 730 O O . LEU A 1 96 ? -17.460 -1.194 13.247 1.00 91.44 96 LEU A O 1
ATOM 734 N N . ARG A 1 97 ? -17.557 0.556 11.827 1.00 90.81 97 ARG A N 1
ATOM 735 C CA . ARG A 1 97 ? -18.071 1.532 12.789 1.00 90.81 97 ARG A CA 1
ATOM 736 C C . ARG A 1 97 ? -19.484 1.176 13.268 1.00 90.81 97 ARG A C 1
ATOM 738 O O . ARG A 1 97 ? -19.755 1.243 14.466 1.00 90.81 97 ARG A O 1
ATOM 745 N N . LEU A 1 98 ? -20.365 0.738 12.364 1.00 95.81 98 LEU A N 1
ATOM 746 C CA . LEU A 1 98 ? -21.722 0.278 12.687 1.00 95.81 98 LEU A CA 1
ATOM 747 C C . LEU A 1 98 ? -21.721 -1.049 13.457 1.00 95.81 98 LEU A C 1
ATOM 749 O O . LEU A 1 98 ? -22.502 -1.218 14.393 1.00 95.81 98 LEU A O 1
ATOM 753 N N . ALA A 1 99 ? -20.821 -1.965 13.102 1.00 94.81 99 ALA A N 1
ATOM 754 C CA . ALA A 1 99 ? -20.658 -3.256 13.763 1.00 94.81 99 ALA A CA 1
ATOM 755 C C . ALA A 1 99 ? -19.996 -3.156 15.152 1.00 94.81 99 ALA A C 1
ATOM 757 O O . ALA A 1 99 ? -19.924 -4.157 15.862 1.00 94.81 99 ALA A O 1
ATOM 758 N N . LYS A 1 100 ? -19.527 -1.963 15.557 1.00 93.19 100 LYS A N 1
ATOM 759 C CA . LYS A 1 100 ? -18.809 -1.709 16.822 1.00 93.19 100 LYS A CA 1
ATOM 760 C C . LYS A 1 100 ? -17.573 -2.597 17.005 1.00 93.19 100 LYS A C 1
ATOM 762 O O . LYS A 1 100 ? -17.217 -2.955 18.127 1.00 93.19 100 LYS A O 1
ATOM 767 N N . ILE A 1 101 ? -16.918 -2.950 15.903 1.00 91.50 101 ILE A N 1
ATOM 768 C CA . ILE A 1 101 ? -15.683 -3.732 15.924 1.00 91.50 101 ILE A CA 1
ATOM 769 C C . ILE A 1 101 ? -14.524 -2.759 16.175 1.00 91.50 101 ILE A C 1
ATOM 771 O O . ILE A 1 101 ? -14.468 -1.727 15.510 1.00 91.50 101 ILE A O 1
ATOM 775 N N . PRO A 1 102 ? -13.603 -3.029 17.115 1.00 90.19 102 PRO A N 1
ATOM 776 C CA . PRO A 1 102 ? -12.433 -2.180 17.308 1.00 90.19 102 PRO A CA 1
ATOM 777 C C . PRO A 1 102 ? -11.501 -2.284 16.094 1.00 90.19 102 PRO A C 1
ATOM 779 O O . PRO A 1 102 ? -11.008 -3.368 15.771 1.00 90.19 102 PRO A O 1
ATOM 782 N N . TYR A 1 103 ? -11.254 -1.153 15.432 1.00 91.00 103 TYR A N 1
ATOM 783 C CA . TYR A 1 103 ? -10.379 -1.078 14.265 1.00 91.00 103 TYR A CA 1
ATOM 784 C C . TYR A 1 103 ? -9.421 0.115 14.335 1.00 91.00 103 TYR A C 1
ATOM 786 O O . TYR A 1 103 ? -9.724 1.138 14.950 1.00 91.00 103 TYR A O 1
ATOM 794 N N . GLU A 1 104 ? -8.267 -0.027 13.689 1.00 90.06 104 GLU A N 1
ATOM 795 C CA . GLU A 1 104 ? -7.254 1.011 13.519 1.00 90.06 104 GLU A CA 1
ATOM 796 C C . GLU A 1 104 ? -7.056 1.279 12.023 1.00 90.06 104 GLU A C 1
ATOM 798 O O . GLU A 1 104 ? -6.961 0.350 11.218 1.00 90.06 104 GLU A O 1
ATOM 803 N N . VAL A 1 105 ? -7.033 2.557 11.644 1.00 88.31 105 VAL A N 1
ATOM 804 C CA . VAL A 1 105 ? -6.884 2.984 10.249 1.00 88.31 105 VAL A CA 1
ATOM 805 C C . VAL A 1 105 ? -5.410 3.221 9.944 1.00 88.31 105 VAL A C 1
ATOM 807 O O . VAL A 1 105 ? -4.750 3.996 10.633 1.00 88.31 105 VAL A O 1
ATOM 810 N N . VAL A 1 106 ? -4.907 2.576 8.893 1.00 87.75 106 VAL A N 1
ATOM 811 C CA . VAL A 1 106 ? -3.531 2.722 8.415 1.00 87.75 106 VAL A CA 1
ATOM 812 C C . VAL A 1 106 ? -3.530 3.341 7.022 1.00 87.75 106 VAL A C 1
ATOM 814 O O . VAL A 1 106 ? -3.876 2.701 6.023 1.00 87.75 106 VAL A O 1
ATOM 817 N N . ASP A 1 107 ? -3.077 4.587 6.955 1.00 86.94 107 ASP A N 1
ATOM 818 C CA . ASP A 1 107 ? -2.962 5.326 5.704 1.00 86.94 107 ASP A CA 1
ATOM 819 C C . ASP A 1 107 ? -1.847 4.755 4.828 1.00 86.94 107 ASP A C 1
ATOM 821 O O . ASP A 1 107 ? -0.667 4.729 5.188 1.00 86.94 107 ASP A O 1
ATOM 825 N N . THR A 1 108 ? -2.230 4.294 3.643 1.00 85.62 108 THR A N 1
ATOM 826 C CA . THR A 1 108 ? -1.332 3.680 2.672 1.00 85.62 108 THR A CA 1
ATOM 827 C C . THR A 1 108 ? -1.514 4.355 1.315 1.00 85.62 108 THR A C 1
ATOM 829 O O . THR A 1 108 ? -2.529 4.132 0.655 1.00 85.62 108 THR A O 1
ATOM 832 N N . PRO A 1 109 ? -0.553 5.186 0.869 1.00 80.81 109 PRO A N 1
ATOM 833 C CA . PRO A 1 109 ? -0.655 5.861 -0.424 1.00 80.81 109 PRO A CA 1
ATOM 834 C C . PRO A 1 109 ? -0.506 4.888 -1.599 1.00 80.81 109 PRO A C 1
ATOM 836 O O . PRO A 1 109 ? -1.173 5.055 -2.618 1.00 80.81 109 PRO A O 1
ATOM 839 N N . ASP A 1 110 ? 0.325 3.851 -1.448 1.00 82.69 110 ASP A N 1
ATOM 840 C CA . ASP A 1 110 ? 0.628 2.917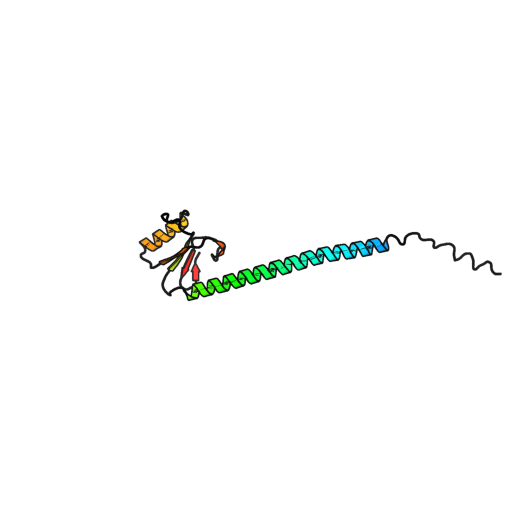 -2.530 1.00 82.69 110 ASP A CA 1
ATOM 841 C C . ASP A 1 110 ? -0.183 1.613 -2.398 1.00 82.69 110 ASP A C 1
ATOM 843 O O . ASP A 1 110 ? 0.048 0.827 -1.471 1.00 82.69 110 ASP A O 1
ATOM 847 N N . PRO A 1 111 ? -1.072 1.287 -3.352 1.00 82.75 111 PRO A N 1
ATOM 848 C CA . PRO A 1 111 ? -1.884 0.071 -3.289 1.00 82.75 111 PRO A CA 1
ATOM 849 C C . PRO A 1 111 ? -1.055 -1.214 -3.444 1.00 82.75 111 PRO A C 1
ATOM 851 O O . PRO A 1 111 ? -1.503 -2.285 -3.045 1.00 82.75 111 PRO A O 1
ATOM 854 N N . SER A 1 112 ? 0.181 -1.122 -3.945 1.00 81.75 112 SER A N 1
ATOM 855 C CA . SER A 1 112 ? 1.124 -2.243 -4.076 1.00 81.75 112 SER A CA 1
ATOM 856 C C . SER A 1 112 ? 1.523 -2.884 -2.743 1.00 81.75 112 SER A C 1
ATOM 858 O O . SER A 1 112 ? 2.084 -3.978 -2.733 1.00 81.75 112 SER A O 1
ATOM 860 N N . PHE A 1 113 ? 1.269 -2.218 -1.610 1.00 79.56 113 PHE A N 1
ATOM 861 C CA . PHE A 1 113 ? 1.478 -2.827 -0.297 1.00 79.56 113 PHE A CA 1
ATOM 862 C C . PHE A 1 113 ? 0.417 -3.872 0.049 1.00 79.56 113 PHE A C 1
ATOM 864 O O . PHE A 1 113 ? 0.723 -4.759 0.845 1.00 79.56 113 PHE A O 1
ATOM 871 N N . SER A 1 114 ? -0.761 -3.816 -0.577 1.00 83.75 114 SER A N 1
ATOM 872 C CA . SER A 1 114 ? -1.808 -4.827 -0.434 1.00 83.75 114 SER A CA 1
ATOM 873 C C . SER A 1 114 ? -1.372 -6.167 -1.040 1.00 83.75 114 SER A C 1
ATOM 875 O O . SER A 1 114 ? -0.721 -6.175 -2.090 1.00 83.75 114 SER A O 1
ATOM 877 N N . PRO A 1 115 ? -1.750 -7.313 -0.444 1.00 81.00 115 PRO A N 1
ATOM 878 C CA . PRO A 1 115 ? -1.500 -8.632 -1.030 1.00 81.00 115 PRO A CA 1
ATOM 879 C C . PRO A 1 115 ? -2.122 -8.792 -2.426 1.00 81.00 115 PRO A C 1
ATOM 881 O O . PRO A 1 115 ? -1.568 -9.496 -3.266 1.00 81.00 115 PRO A O 1
ATOM 884 N N . THR A 1 116 ? -3.235 -8.109 -2.700 1.00 84.38 116 THR A N 1
ATOM 885 C CA . THR A 1 116 ? -3.949 -8.158 -3.988 1.00 84.38 116 THR A CA 1
ATOM 886 C C . THR A 1 116 ? -3.714 -6.928 -4.863 1.00 84.38 116 THR A C 1
ATOM 888 O O . THR A 1 116 ? -4.292 -6.824 -5.948 1.00 84.38 116 THR A O 1
ATOM 891 N N . GLY A 1 117 ? -2.884 -5.982 -4.406 1.00 85.19 117 GLY A N 1
ATOM 892 C CA . GLY A 1 117 ? -2.621 -4.726 -5.108 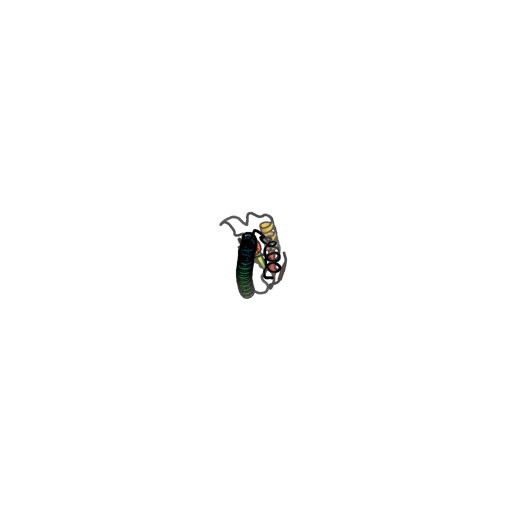1.00 85.19 117 GLY A CA 1
ATOM 893 C C . GLY A 1 117 ? -3.819 -3.772 -5.154 1.00 85.19 117 GLY A C 1
ATOM 894 O O . GLY A 1 117 ? -3.849 -2.876 -5.996 1.00 85.19 117 GLY A O 1
ATOM 895 N N . ARG A 1 118 ? -4.830 -3.976 -4.299 1.00 86.00 118 ARG A N 1
ATOM 896 C CA . ARG A 1 118 ? -6.032 -3.137 -4.209 1.00 86.00 118 ARG A CA 1
ATOM 897 C C . ARG A 1 118 ? -6.258 -2.663 -2.776 1.00 86.00 118 ARG A C 1
ATOM 899 O O . ARG A 1 118 ? -5.967 -3.384 -1.824 1.00 86.00 118 ARG A O 1
ATOM 906 N N . LEU A 1 119 ? -6.772 -1.444 -2.655 1.00 87.44 119 LEU A N 1
ATOM 907 C CA . LEU A 1 119 ? -7.282 -0.859 -1.416 1.00 87.44 119 LEU A CA 1
ATOM 908 C C . LEU A 1 119 ? -8.805 -0.699 -1.556 1.00 87.44 119 LEU A C 1
ATOM 910 O O . LEU A 1 119 ? -9.272 -0.462 -2.676 1.00 87.44 119 LEU A O 1
ATOM 914 N N . PRO A 1 120 ? -9.578 -0.746 -0.465 1.00 88.88 120 PRO A N 1
ATOM 915 C CA . PRO A 1 120 ? -9.174 -1.080 0.908 1.00 88.88 120 PRO A CA 1
ATOM 916 C C . PRO A 1 120 ? -8.907 -2.586 1.105 1.00 88.88 120 PRO A C 1
ATOM 918 O O . PRO A 1 120 ? -9.454 -3.401 0.371 1.00 88.88 120 PRO A O 1
ATOM 921 N N . TYR A 1 121 ? -8.094 -2.959 2.098 1.00 89.31 121 TYR A N 1
ATOM 922 C CA . TYR A 1 121 ? -7.983 -4.348 2.581 1.00 89.31 121 TYR A CA 1
ATOM 923 C C . TYR A 1 121 ? -7.868 -4.382 4.105 1.00 89.31 121 TYR A C 1
ATOM 925 O O . TYR A 1 121 ? -7.527 -3.375 4.735 1.00 89.31 121 TYR A O 1
ATOM 933 N N . ILE A 1 122 ? -8.169 -5.540 4.689 1.00 89.56 122 ILE A N 1
ATOM 934 C CA . ILE A 1 122 ? -8.197 -5.736 6.137 1.00 89.56 122 ILE A CA 1
ATOM 935 C C . ILE A 1 122 ? -7.127 -6.751 6.536 1.00 89.56 122 ILE A C 1
ATOM 937 O O . ILE A 1 122 ? -7.029 -7.820 5.933 1.00 89.56 122 ILE A O 1
ATOM 941 N N . GLU A 1 123 ? -6.363 -6.446 7.584 1.00 87.94 123 GLU A N 1
ATOM 942 C CA . GLU A 1 123 ? -5.491 -7.410 8.257 1.00 87.94 123 GLU A CA 1
ATOM 943 C C . GLU A 1 123 ? -6.007 -7.721 9.663 1.00 87.94 123 GLU A C 1
ATOM 945 O O . GLU A 1 123 ? -6.318 -6.832 10.461 1.00 87.94 123 GLU A O 1
ATOM 950 N N . LEU A 1 124 ? -6.076 -9.014 9.969 1.00 85.31 124 LEU A N 1
ATOM 951 C CA . LEU A 1 124 ? -6.471 -9.556 11.262 1.00 85.31 124 LEU A CA 1
ATOM 952 C C . LEU A 1 124 ? -5.401 -10.546 11.719 1.00 85.31 124 LEU A C 1
ATOM 954 O O . LEU A 1 124 ? -5.213 -11.587 11.093 1.00 85.31 124 LEU A O 1
ATOM 958 N N . ASN A 1 125 ? -4.697 -10.233 12.811 1.00 73.75 125 ASN A N 1
ATOM 959 C CA . ASN A 1 125 ? -3.639 -11.086 13.377 1.00 73.75 125 ASN A CA 1
ATOM 960 C C . ASN A 1 125 ? -2.583 -11.528 12.337 1.00 73.75 125 ASN A C 1
ATOM 962 O O . ASN A 1 125 ? -2.128 -12.670 12.347 1.00 73.75 125 ASN A O 1
ATOM 966 N N . GLY A 1 126 ? -2.230 -10.641 11.402 1.00 66.25 126 GLY A N 1
ATOM 967 C CA . GLY A 1 126 ? -1.275 -10.932 10.331 1.00 66.25 126 GLY A CA 1
ATOM 968 C C . GLY A 1 126 ? -1.825 -11.729 9.140 1.00 66.25 126 GLY A C 1
ATOM 969 O O . GLY A 1 126 ? -1.073 -12.012 8.209 1.00 66.25 126 GLY A O 1
ATOM 970 N N . VAL A 1 127 ? -3.118 -12.067 9.125 1.00 71.12 127 VAL A N 1
ATOM 971 C CA . VAL A 1 127 ? -3.800 -12.620 7.948 1.00 71.12 127 VAL A CA 1
ATOM 972 C C . VAL A 1 127 ? -4.536 -11.486 7.240 1.00 71.12 127 VAL A C 1
ATOM 974 O O . VAL A 1 127 ? -5.497 -10.928 7.768 1.00 71.12 127 VAL A O 1
ATOM 977 N N . GLY A 1 128 ? -4.061 -11.128 6.047 1.00 61.00 128 GLY A N 1
ATOM 978 C CA . GLY A 1 128 ? -4.724 -10.160 5.178 1.00 61.00 128 GLY A CA 1
ATOM 979 C C . GLY A 1 128 ? -5.839 -10.823 4.376 1.00 61.00 128 GLY A C 1
ATOM 980 O O . GLY A 1 128 ? -5.561 -11.686 3.543 1.00 61.00 128 GLY A O 1
ATOM 981 N N . THR A 1 129 ? -7.085 -10.418 4.600 1.00 57.97 129 THR A N 1
ATOM 982 C CA . THR A 1 129 ? -8.226 -10.769 3.743 1.00 57.97 129 THR A CA 1
ATOM 983 C C . THR A 1 129 ? -8.559 -9.557 2.878 1.00 57.97 129 THR A C 1
ATOM 985 O O . THR A 1 129 ? -8.827 -8.475 3.406 1.00 57.97 129 THR A O 1
ATOM 988 N N . ALA A 1 130 ? -8.470 -9.731 1.559 1.00 49.44 130 ALA A N 1
ATOM 989 C CA . ALA A 1 130 ? -8.748 -8.701 0.559 1.00 49.44 130 ALA A CA 1
ATOM 990 C C . ALA A 1 130 ? -10.194 -8.753 0.064 1.00 49.44 130 ALA A C 1
ATOM 992 O O . ALA A 1 130 ? -10.757 -9.871 0.030 1.00 49.44 130 ALA A O 1
#

InterPro domains:
  IPR012336 Thioredoxin-like fold [PF17172] (88-126)
  IPR050931 Mitochondrial Protein Transport Metaxin [PTHR12289] (64-127)

Organism: Neobodo designis (NCBI:txid312471)

Foldseek 3Di:
DPPPVPPVVPPDPDDDPPVVVVVVVVVVVVVVVVVVVVVVVVVVVVVVVVVVVVLVVVLVVVLVVDDAQEKEKEAADDDPPDQHPDPVSVVVVVVCVVVVRHYDYDHDNFLVSAPVSDDTWMDHSNDIDD

Secondary structure (DSSP, 8-state):
---SSSSSSSS-----SSHHHHHHHHHHHHHHHHHHHHHHHHHHHHHHHHHHHHHHHHHHHHHHHSPTT-EEEEEPPPBTTBS-S-HHHHHHHHHHHHTT--EEEEE-S-GGGSTTS-SSEEEETTEEE-